Protein AF-A0A926AY54-F1 (afdb_monomer)

Mean predicted aligned error: 8.99 Å

Radius of gyration: 15.97 Å; Cα contacts (8 Å, |Δi|>4): 147; chains: 1; bounding box: 42×30×49 Å

Solvent-accessible surface area (backbone atoms only — not comparable to full-atom values): 9168 Å² total; per-residue (Å²): 132,86,84,65,75,72,62,68,61,54,50,50,51,55,50,53,50,49,47,50,59,38,43,77,72,75,43,91,74,90,51,64,89,80,72,61,55,96,88,61,60,64,68,62,56,49,50,54,50,55,76,73,40,60,47,45,78,47,69,27,29,65,79,18,64,68,82,78,52,49,75,63,52,52,49,52,52,55,47,52,55,54,56,51,65,66,78,91,87,74,94,80,74,74,66,82,58,60,50,42,69,34,43,31,35,30,59,73,39,53,78,88,42,57,52,79,88,52,68,83,47,73,63,40,66,50,49,50,83,48,86,75,54,33,61,51,35,49,49,50,48,54,45,64,52,67,52,80,75,104

pLDDT: mean 75.38, std 16.32, range [38.34, 93.5]

Foldseek 3Di:
DDPDPCFVVVLVVQVVVLCVLLVVVVDDDDDCVVQDDVPDPSLVSVLVVQLPALEDEAEQELVARDPPCPPSNVVSVVVVLVVLPDDDDDPDDPPLRNHHYEYEYDANDDPVSQDPSCPPPDYQYHNDPPPVRNVVSSVVVSCSRVPDRD

Nearest PDB structures (foldseek):
  7xoz-assembly1_B  TM=5.265E-01  e=2.085E-01  Arabidopsis thaliana
  8pqt-assembly1_B-2  TM=5.480E-01  e=5.552E-01  Chroococcidiopsis thermalis PCC 7203
  7n2w-assembly1_B  TM=4.178E-01  e=1.444E-01  Klebsiella pneumoniae subsp. pneumoniae MGH 78578

Structure (mmCIF, N/CA/C/O backbone):
data_AF-A0A926AY54-F1
#
_entry.id   AF-A0A926AY54-F1
#
loop_
_atom_site.group_PDB
_atom_site.id
_atom_site.type_symbol
_atom_site.label_atom_id
_atom_site.label_alt_id
_atom_site.label_comp_id
_atom_site.label_asym_id
_atom_site.label_entity_id
_atom_site.label_seq_id
_atom_site.pdbx_PDB_ins_code
_atom_site.Cartn_x
_atom_site.Cartn_y
_atom_site.Cartn_z
_atom_site.occupancy
_atom_site.B_iso_or_equiv
_atom_site.auth_seq_id
_atom_site.auth_comp_id
_atom_site.auth_asym_id
_atom_site.auth_atom_id
_atom_site.pdbx_PDB_model_num
ATOM 1 N N . MET A 1 1 ? 27.284 0.937 18.920 1.00 38.34 1 MET A N 1
ATOM 2 C CA . MET A 1 1 ? 25.951 0.681 19.500 1.00 38.34 1 MET A CA 1
ATOM 3 C C . MET A 1 1 ? 24.973 1.482 18.661 1.00 38.34 1 MET A C 1
ATOM 5 O O . MET A 1 1 ? 24.955 2.698 18.775 1.00 38.34 1 MET A O 1
ATOM 9 N N . PHE A 1 2 ? 24.346 0.841 17.673 1.00 40.34 2 PHE A N 1
ATOM 10 C CA . PHE A 1 2 ? 23.482 1.523 16.709 1.00 40.34 2 PHE A CA 1
ATOM 11 C C . PHE A 1 2 ? 22.157 1.849 17.390 1.00 40.34 2 PHE A C 1
ATOM 13 O O . PHE A 1 2 ? 21.285 0.992 17.490 1.00 40.34 2 PHE A O 1
ATOM 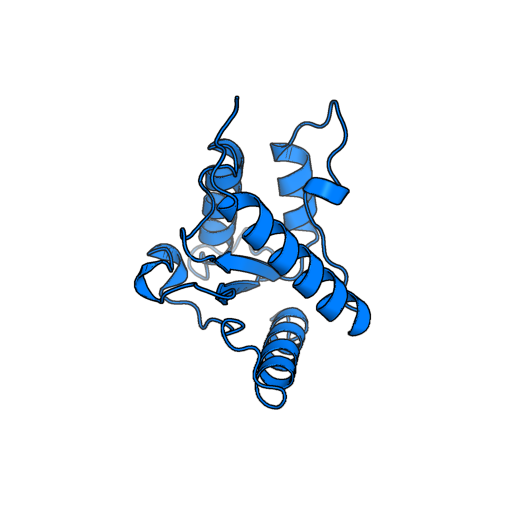20 N N . ASP A 1 3 ? 22.032 3.081 17.869 1.00 43.75 3 ASP A N 1
ATOM 21 C CA . ASP A 1 3 ? 20.755 3.666 18.263 1.00 43.75 3 ASP A CA 1
ATOM 22 C C . ASP A 1 3 ? 19.990 4.015 16.978 1.00 43.75 3 ASP A C 1
ATOM 24 O O . ASP A 1 3 ? 19.965 5.150 16.502 1.00 43.75 3 ASP A O 1
ATOM 28 N N . ARG A 1 4 ? 19.496 2.975 16.298 1.00 39.91 4 ARG A N 1
ATOM 29 C CA . ARG A 1 4 ? 18.578 3.146 15.175 1.00 39.91 4 ARG A CA 1
ATOM 30 C C . ARG A 1 4 ? 17.225 3.445 15.822 1.00 39.91 4 ARG A C 1
ATOM 32 O O . ARG A 1 4 ? 16.764 2.602 16.593 1.00 39.91 4 ARG A O 1
ATOM 39 N N . PRO A 1 5 ? 16.580 4.596 15.554 1.00 39.31 5 PRO A N 1
ATOM 40 C CA . PRO A 1 5 ? 15.247 4.838 16.087 1.00 39.31 5 PRO A CA 1
ATOM 41 C C . PRO A 1 5 ? 14.359 3.660 15.680 1.00 39.31 5 PRO A C 1
ATOM 43 O O . PRO A 1 5 ? 14.417 3.232 14.533 1.00 39.31 5 PRO A O 1
ATOM 46 N N . LEU A 1 6 ? 13.547 3.129 16.595 1.00 44.88 6 LEU A N 1
ATOM 47 C CA . LEU A 1 6 ? 12.644 1.984 16.362 1.00 44.88 6 LEU A CA 1
ATOM 48 C C . LEU A 1 6 ? 11.558 2.259 15.293 1.00 44.88 6 LEU A C 1
ATOM 50 O O . LEU A 1 6 ? 10.724 1.408 15.008 1.00 44.88 6 LEU A O 1
ATOM 54 N N . GLN A 1 7 ? 11.547 3.453 14.702 1.00 46.88 7 GLN A N 1
ATOM 55 C CA . GLN A 1 7 ? 10.510 3.949 13.798 1.00 46.88 7 GLN A CA 1
ATOM 56 C C . GLN A 1 7 ? 10.447 3.262 12.415 1.00 46.88 7 GLN A C 1
ATOM 58 O O . GLN A 1 7 ? 9.327 3.036 11.961 1.00 46.88 7 GLN A O 1
ATOM 63 N N . PRO A 1 8 ? 11.556 2.875 11.744 1.00 43.91 8 PRO A N 1
ATOM 64 C CA . PRO A 1 8 ? 11.494 2.133 10.483 1.00 43.91 8 PRO A CA 1
ATOM 65 C C . PRO A 1 8 ? 10.824 0.765 10.650 1.00 43.91 8 PRO A C 1
ATOM 67 O O . PRO A 1 8 ? 10.062 0.361 9.785 1.00 43.91 8 PRO A O 1
ATOM 70 N N . LEU A 1 9 ? 11.039 0.106 11.798 1.00 51.56 9 LEU A N 1
ATOM 71 C CA . LEU A 1 9 ? 10.484 -1.219 12.098 1.00 51.56 9 LEU A CA 1
ATOM 72 C C . LEU A 1 9 ? 8.953 -1.200 12.212 1.00 51.56 9 LEU A C 1
ATOM 74 O O . LEU A 1 9 ? 8.298 -2.170 11.855 1.00 51.56 9 LEU A O 1
ATOM 78 N N . LEU A 1 10 ? 8.367 -0.104 12.707 1.00 53.81 10 LEU A N 1
ATOM 79 C CA . LEU A 1 10 ? 6.917 -0.012 12.902 1.00 53.81 10 LEU A CA 1
ATOM 80 C C . LEU A 1 10 ? 6.158 0.174 11.578 1.00 53.81 10 LEU A C 1
ATOM 82 O O . LEU A 1 10 ? 5.035 -0.305 11.439 1.00 53.81 10 LEU A O 1
ATOM 86 N N . HIS A 1 11 ? 6.760 0.886 10.619 1.00 59.06 11 HIS A N 1
ATOM 87 C CA . HIS A 1 11 ? 6.182 1.057 9.285 1.00 59.06 11 HIS A CA 1
ATOM 88 C C . HIS A 1 11 ? 6.112 -0.281 8.556 1.00 59.06 11 HIS A C 1
ATOM 90 O O . HIS A 1 11 ? 5.079 -0.608 7.980 1.00 59.06 11 HIS A O 1
ATOM 96 N N . ASP A 1 12 ? 7.187 -1.049 8.680 1.00 70.12 12 ASP A N 1
ATOM 97 C CA . ASP A 1 1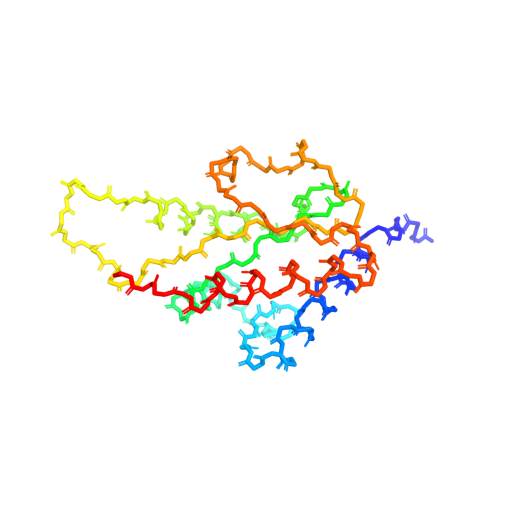2 ? 7.319 -2.388 8.137 1.00 70.12 12 ASP A CA 1
ATOM 98 C C . ASP A 1 12 ? 6.211 -3.315 8.650 1.00 70.12 12 ASP A C 1
ATOM 100 O O . ASP A 1 12 ? 5.419 -3.856 7.881 1.00 70.12 12 ASP A O 1
ATOM 104 N N . ILE A 1 13 ? 6.049 -3.381 9.977 1.00 80.38 13 ILE A N 1
ATOM 105 C CA . ILE A 1 13 ? 5.012 -4.201 10.618 1.00 80.38 13 ILE A CA 1
ATOM 106 C C . ILE A 1 13 ? 3.617 -3.835 10.096 1.00 80.38 13 ILE A C 1
ATOM 108 O O . ILE A 1 13 ? 2.850 -4.721 9.734 1.00 80.38 13 ILE A O 1
ATOM 112 N N . ALA A 1 14 ? 3.289 -2.543 10.007 1.00 84.69 14 ALA A N 1
ATOM 113 C CA . ALA A 1 14 ? 1.970 -2.105 9.551 1.00 84.69 14 ALA A CA 1
ATOM 114 C C . ALA A 1 14 ? 1.702 -2.428 8.066 1.00 84.69 14 ALA A C 1
ATOM 116 O O . ALA A 1 14 ? 0.553 -2.681 7.697 1.00 84.69 14 ALA A O 1
ATOM 117 N N . VAL A 1 15 ? 2.736 -2.417 7.214 1.00 85.81 15 VAL A N 1
ATOM 118 C CA . VAL A 1 15 ? 2.630 -2.817 5.799 1.00 85.81 15 VAL A CA 1
ATOM 119 C C . VAL A 1 15 ? 2.425 -4.327 5.684 1.00 85.81 15 VAL A C 1
ATOM 121 O O . VAL A 1 15 ? 1.535 -4.762 4.952 1.00 85.81 15 VAL A O 1
ATOM 124 N N . HIS A 1 16 ? 3.175 -5.120 6.451 1.00 87.00 16 HIS A N 1
ATOM 125 C CA . HIS A 1 16 ? 3.027 -6.578 6.498 1.00 87.00 16 HIS A CA 1
ATOM 126 C C . HIS A 1 16 ? 1.659 -7.011 7.049 1.00 87.00 16 HIS A C 1
ATOM 128 O O . HIS A 1 16 ? 1.021 -7.900 6.482 1.00 87.00 16 HIS A O 1
ATOM 134 N N . GLU A 1 17 ? 1.156 -6.344 8.093 1.00 89.12 17 GLU A N 1
ATOM 135 C CA . GLU A 1 17 ? -0.207 -6.545 8.612 1.00 89.12 17 GLU A CA 1
ATOM 136 C C . GLU A 1 17 ? -1.265 -6.221 7.554 1.00 89.12 17 GLU A C 1
ATOM 138 O O . GLU A 1 17 ? -2.188 -7.003 7.343 1.00 89.12 17 GLU A O 1
ATOM 143 N N . LEU A 1 18 ? -1.118 -5.098 6.843 1.00 89.38 18 LEU A N 1
ATOM 144 C CA . LEU A 1 18 ? -2.033 -4.735 5.763 1.00 89.38 18 LEU A CA 1
ATOM 145 C C . LEU A 1 18 ? -2.008 -5.764 4.625 1.00 89.38 18 LEU A C 1
ATOM 147 O O . LEU A 1 18 ? -3.054 -6.122 4.089 1.00 89.38 18 LEU A O 1
ATOM 151 N N . ALA A 1 19 ? -0.830 -6.252 4.245 1.00 89.62 19 ALA A N 1
AT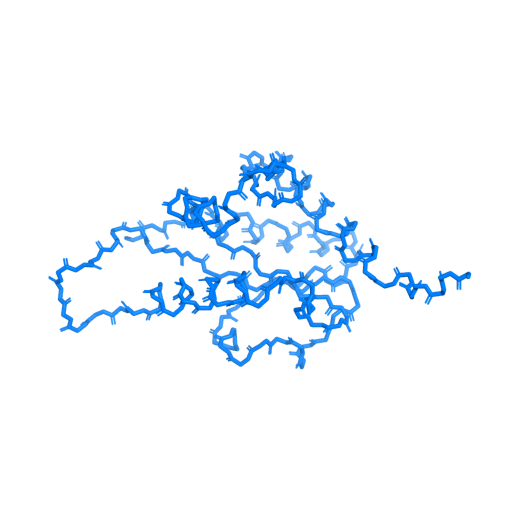OM 152 C CA . ALA A 1 19 ? -0.714 -7.272 3.214 1.00 89.62 19 ALA A CA 1
ATOM 153 C C . ALA A 1 19 ? -1.340 -8.604 3.643 1.00 89.62 19 ALA A C 1
ATOM 155 O O . ALA A 1 19 ? -1.942 -9.283 2.813 1.00 89.62 19 ALA A O 1
ATOM 156 N N . ALA A 1 20 ? -1.229 -8.983 4.919 1.00 90.50 20 ALA A N 1
ATOM 157 C CA . ALA A 1 20 ? -1.940 -10.138 5.465 1.00 90.50 20 ALA A CA 1
ATOM 158 C C . ALA A 1 20 ? -3.464 -9.929 5.419 1.00 90.50 20 ALA A C 1
ATOM 160 O O . ALA A 1 20 ? -4.170 -10.759 4.8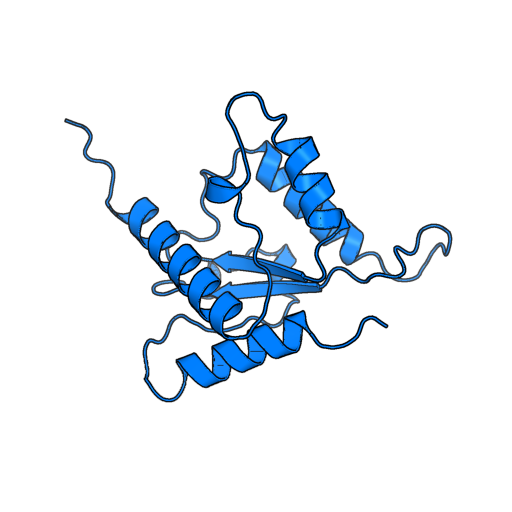50 1.00 90.50 20 ALA A O 1
ATOM 161 N N . ASP A 1 21 ? -3.945 -8.777 5.893 1.00 91.50 21 ASP A N 1
ATOM 162 C CA . ASP A 1 21 ? -5.359 -8.385 5.858 1.00 91.50 21 ASP A CA 1
ATOM 163 C C . ASP A 1 21 ? -5.937 -8.442 4.423 1.00 91.50 21 ASP A C 1
ATOM 165 O O . ASP A 1 21 ? -7.059 -8.901 4.203 1.00 91.50 21 ASP A O 1
ATOM 169 N N . LEU A 1 22 ? -5.178 -7.991 3.416 1.00 90.88 22 LEU A N 1
ATOM 170 C CA . LEU A 1 22 ? -5.583 -8.042 2.005 1.00 90.88 22 LEU A CA 1
ATOM 171 C C . LEU A 1 22 ? -5.565 -9.470 1.439 1.00 90.88 22 LEU A C 1
ATOM 173 O O . LEU A 1 22 ? -6.466 -9.832 0.677 1.00 90.88 22 LEU A O 1
ATOM 177 N N . ARG A 1 23 ? -4.586 -10.295 1.827 1.00 90.50 23 ARG A N 1
ATOM 178 C CA . ARG A 1 23 ? -4.520 -11.715 1.442 1.00 90.50 23 ARG A CA 1
ATOM 179 C C . ARG A 1 23 ? -5.692 -12.512 2.003 1.00 90.50 23 ARG A C 1
ATOM 181 O O . ARG A 1 23 ? -6.264 -13.320 1.273 1.00 90.50 23 ARG A O 1
ATOM 188 N N . ASP A 1 24 ? -6.107 -12.227 3.233 1.00 91.31 24 ASP A N 1
ATOM 189 C CA . ASP A 1 24 ? -7.295 -12.833 3.847 1.00 91.31 24 ASP A CA 1
ATOM 190 C C . ASP A 1 24 ? -8.591 -12.457 3.106 1.00 91.31 24 ASP A C 1
ATOM 192 O O . ASP A 1 24 ? -9.564 -13.213 3.109 1.00 91.31 24 ASP A O 1
ATOM 196 N N . LEU A 1 25 ? -8.594 -11.320 2.401 1.00 89.44 25 LEU A N 1
ATOM 197 C CA . LEU A 1 25 ? -9.669 -10.900 1.495 1.00 89.44 25 LEU A CA 1
ATOM 198 C C . LEU A 1 25 ? -9.526 -11.457 0.065 1.00 89.44 25 LEU A C 1
ATOM 200 O O . LEU A 1 25 ? -10.320 -11.105 -0.808 1.00 89.44 25 LEU A O 1
ATOM 204 N N . GLY A 1 26 ? -8.543 -12.326 -0.188 1.00 89.19 26 GLY A N 1
ATOM 205 C CA . GLY A 1 26 ? -8.302 -12.953 -1.490 1.00 89.19 26 GLY A CA 1
ATOM 206 C C . GLY A 1 26 ? -7.544 -12.078 -2.492 1.00 89.19 26 GLY A C 1
ATOM 207 O O . GLY A 1 26 ? -7.531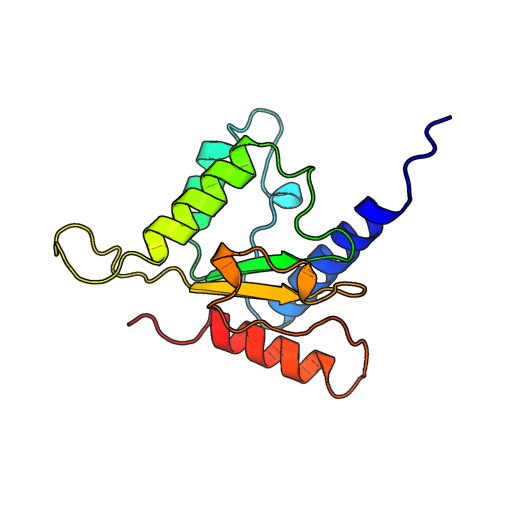 -12.393 -3.683 1.00 89.19 26 GLY A O 1
ATOM 208 N N . LEU A 1 27 ? -6.920 -10.984 -2.043 1.00 88.75 27 LEU A N 1
ATOM 209 C CA . LEU A 1 27 ? -6.119 -10.104 -2.894 1.00 88.75 27 LEU A CA 1
ATOM 210 C C . LEU A 1 27 ? -4.645 -10.507 -2.870 1.00 88.75 27 LEU A C 1
ATOM 212 O O . LEU A 1 27 ? -4.066 -10.764 -1.817 1.00 88.75 27 LEU A O 1
ATOM 216 N N . LEU A 1 28 ? -4.020 -10.519 -4.047 1.00 84.50 28 LEU A N 1
ATOM 217 C CA . LEU A 1 28 ? -2.582 -10.735 -4.176 1.00 84.50 28 LEU A CA 1
ATOM 218 C C . LEU A 1 28 ? -1.843 -9.415 -3.934 1.00 84.50 28 LEU A C 1
ATOM 220 O O . LEU A 1 28 ? -2.065 -8.437 -4.647 1.00 84.50 28 LEU A O 1
ATOM 224 N N . SER A 1 29 ? -0.951 -9.402 -2.946 1.00 84.31 29 SER A N 1
ATOM 225 C CA . SER A 1 29 ? -0.051 -8.285 -2.653 1.00 84.31 29 SER A CA 1
ATOM 226 C C . SER A 1 29 ? 1.366 -8.602 -3.125 1.00 84.31 29 SER A C 1
ATOM 228 O O . SER A 1 29 ? 1.870 -9.694 -2.870 1.00 84.31 29 SER A O 1
ATOM 230 N N . TRP A 1 30 ? 2.022 -7.639 -3.772 1.00 86.50 30 TRP A N 1
ATOM 231 C CA . TRP A 1 30 ? 3.451 -7.696 -4.074 1.00 86.50 30 TRP A CA 1
ATOM 232 C C . TRP A 1 30 ? 4.186 -6.752 -3.116 1.00 86.50 30 TRP A C 1
ATOM 234 O O . TRP A 1 30 ? 3.914 -5.552 -3.128 1.00 86.50 30 TRP A O 1
ATOM 244 N N . ILE A 1 31 ? 5.070 -7.294 -2.277 1.00 83.44 31 ILE A N 1
ATOM 245 C CA . ILE A 1 31 ? 5.932 -6.534 -1.359 1.00 83.44 31 ILE A CA 1
ATOM 246 C C . ILE A 1 31 ? 7.381 -6.794 -1.766 1.00 83.44 31 ILE A C 1
ATOM 248 O O . ILE A 1 31 ? 7.788 -7.943 -1.918 1.00 83.44 31 ILE A O 1
ATOM 252 N N . ASP A 1 32 ? 8.162 -5.739 -1.958 1.00 75.19 32 ASP A N 1
ATOM 253 C CA . ASP A 1 32 ? 9.545 -5.821 -2.433 1.00 75.19 32 ASP A CA 1
ATOM 254 C C . ASP A 1 32 ? 10.444 -6.666 -1.522 1.00 75.19 32 ASP A C 1
ATOM 256 O O . ASP A 1 32 ? 11.195 -7.502 -2.025 1.00 75.19 32 ASP A O 1
ATOM 260 N N . GLU A 1 33 ? 10.309 -6.529 -0.205 1.00 77.94 33 GLU A N 1
ATOM 261 C CA . GLU A 1 33 ? 11.045 -7.332 0.784 1.00 77.94 33 GLU A CA 1
ATOM 262 C C . GLU A 1 33 ? 10.841 -8.845 0.634 1.00 77.94 33 GLU A C 1
ATOM 264 O O . GLU A 1 33 ? 11.732 -9.627 0.961 1.00 77.94 33 GLU A O 1
ATOM 269 N N . GLU A 1 34 ? 9.678 -9.264 0.130 1.00 82.44 34 GLU A N 1
ATOM 270 C CA . GLU A 1 34 ? 9.343 -10.676 -0.072 1.00 82.44 34 GLU A CA 1
ATOM 271 C C . GLU A 1 34 ? 9.731 -11.181 -1.471 1.00 82.44 34 GLU A C 1
ATOM 273 O O . GLU A 1 34 ? 9.910 -12.383 -1.673 1.00 82.44 34 GLU A O 1
ATOM 278 N N . GLN A 1 35 ? 9.803 -10.283 -2.457 1.00 84.44 35 GLN A N 1
ATOM 279 C CA . GLN A 1 35 ? 9.807 -10.636 -3.884 1.00 84.44 35 GLN A CA 1
ATOM 280 C C . GLN A 1 35 ? 11.133 -10.342 -4.594 1.00 84.44 35 GLN A C 1
ATOM 282 O O . GLN A 1 35 ? 11.364 -10.848 -5.704 1.00 84.44 35 GLN A O 1
ATOM 287 N N . LEU A 1 36 ? 11.988 -9.517 -3.985 1.00 83.12 36 LEU A N 1
ATOM 288 C CA . LEU A 1 36 ? 13.328 -9.222 -4.475 1.00 83.12 36 LEU A CA 1
ATOM 289 C C . LEU A 1 36 ? 14.346 -10.202 -3.888 1.00 83.12 36 LEU A C 1
ATOM 291 O O . LEU A 1 36 ? 14.395 -10.437 -2.681 1.00 83.12 36 LEU A O 1
ATOM 295 N N . LEU A 1 37 ? 15.198 -10.748 -4.752 1.00 85.62 37 LEU A N 1
ATOM 296 C CA . LEU A 1 37 ? 16.282 -11.652 -4.371 1.00 85.62 37 LEU A CA 1
ATOM 297 C C . LEU A 1 37 ? 17.654 -10.980 -4.537 1.00 85.62 37 LEU A C 1
ATOM 299 O O . LEU A 1 37 ? 17.813 -10.082 -5.368 1.00 85.62 37 LEU A O 1
ATOM 303 N N . PRO A 1 38 ? 18.691 -11.418 -3.797 1.00 84.25 38 PRO A N 1
ATOM 304 C CA . PRO A 1 38 ? 20.054 -10.963 -4.046 1.00 84.25 38 PRO A CA 1
ATOM 305 C C . PRO A 1 38 ? 20.468 -11.202 -5.506 1.00 84.25 38 PRO A C 1
ATOM 307 O O . PRO A 1 38 ? 20.448 -12.334 -5.984 1.00 84.25 38 PRO A O 1
ATOM 310 N N . GLY A 1 39 ? 20.867 -10.131 -6.196 1.00 87.44 39 GLY A N 1
ATOM 311 C CA . GLY A 1 39 ? 21.219 -10.155 -7.620 1.00 87.44 39 GLY A CA 1
ATOM 312 C C . GLY A 1 39 ? 20.123 -9.637 -8.556 1.00 87.44 39 GLY A C 1
ATOM 313 O O . GLY A 1 39 ? 20.402 -9.433 -9.736 1.00 87.44 39 GLY A O 1
ATOM 314 N N . ASP A 1 40 ? 18.919 -9.368 -8.047 1.00 85.38 40 ASP A N 1
ATOM 315 C CA . ASP A 1 40 ? 17.860 -8.736 -8.830 1.00 85.38 40 ASP A CA 1
ATOM 316 C C . ASP A 1 40 ? 18.209 -7.290 -9.211 1.00 85.38 40 ASP A C 1
ATOM 318 O O . ASP A 1 40 ? 18.687 -6.493 -8.396 1.00 85.38 40 ASP A O 1
ATOM 322 N N . VAL A 1 41 ? 17.869 -6.917 -10.447 1.00 85.12 41 VAL A N 1
ATOM 323 C CA . VAL A 1 41 ? 17.812 -5.514 -10.864 1.00 85.12 41 VAL A CA 1
ATOM 324 C C . VAL A 1 41 ? 16.491 -4.933 -10.372 1.00 85.12 41 VAL A C 1
ATOM 326 O O . VAL A 1 41 ? 15.440 -5.104 -10.988 1.00 85.12 41 VAL A O 1
ATOM 329 N N . VAL A 1 42 ? 16.550 -4.252 -9.229 1.00 80.19 42 VAL A N 1
ATOM 330 C CA . VAL A 1 42 ? 15.394 -3.696 -8.509 1.00 80.19 42 VAL A CA 1
ATOM 331 C C . VAL A 1 42 ? 14.413 -2.958 -9.422 1.00 80.19 42 VAL A C 1
ATOM 333 O O . VAL A 1 42 ? 13.212 -3.220 -9.371 1.00 80.19 42 VAL A O 1
ATOM 336 N N . GLN A 1 43 ? 14.916 -2.054 -10.270 1.00 80.19 43 GLN A N 1
ATOM 337 C CA . GLN A 1 43 ? 14.074 -1.260 -11.163 1.00 80.19 43 GLN A CA 1
ATOM 338 C C . GLN A 1 43 ? 13.253 -2.147 -12.109 1.00 80.19 43 GLN A C 1
ATOM 340 O O . GLN A 1 43 ? 12.046 -1.955 -12.210 1.00 80.19 43 GLN A O 1
ATOM 345 N N . GLU A 1 44 ? 13.871 -3.145 -12.743 1.00 85.25 44 GLU A N 1
ATOM 346 C CA . GLU A 1 44 ? 13.189 -4.044 -13.683 1.00 85.25 44 GLU A CA 1
ATOM 347 C C . GLU A 1 44 ? 12.127 -4.901 -12.986 1.00 85.25 44 GLU A C 1
ATOM 349 O O . GLU A 1 44 ? 11.048 -5.140 -13.529 1.00 85.25 44 GLU A O 1
ATOM 354 N N . ARG A 1 45 ? 12.416 -5.375 -11.768 1.00 85.31 45 ARG A N 1
ATOM 355 C CA . ARG A 1 45 ? 11.464 -6.173 -10.979 1.00 85.31 45 ARG A CA 1
ATOM 356 C C . ARG A 1 45 ? 10.252 -5.340 -10.580 1.00 85.31 45 ARG A C 1
ATOM 358 O O . ARG A 1 45 ? 9.128 -5.828 -10.678 1.00 85.31 45 ARG A O 1
ATOM 365 N N . LEU A 1 46 ? 10.484 -4.091 -10.184 1.00 81.00 46 LEU A N 1
ATOM 366 C CA . LEU A 1 46 ? 9.423 -3.163 -9.821 1.00 81.00 46 LEU A CA 1
ATOM 367 C C . LEU A 1 46 ? 8.577 -2.757 -11.033 1.00 81.00 46 LEU A C 1
ATOM 369 O O . LEU A 1 46 ? 7.354 -2.774 -10.942 1.00 81.00 46 LEU A O 1
ATOM 373 N N . GLU A 1 47 ? 9.208 -2.439 -12.167 1.00 82.44 47 GLU A N 1
ATOM 374 C CA . GLU A 1 47 ? 8.513 -2.147 -13.427 1.00 82.44 47 GLU A CA 1
ATOM 375 C C . GLU A 1 47 ? 7.595 -3.314 -13.814 1.00 82.44 47 GLU A C 1
ATOM 377 O O . GLU A 1 47 ? 6.396 -3.113 -13.999 1.00 82.44 47 GLU A O 1
ATOM 382 N N . ARG A 1 48 ? 8.105 -4.554 -13.791 1.00 84.94 48 ARG A N 1
ATOM 383 C CA . ARG A 1 48 ? 7.284 -5.749 -14.054 1.00 84.94 48 ARG A CA 1
ATOM 384 C C . ARG A 1 48 ? 6.156 -5.933 -13.045 1.00 84.94 48 ARG A C 1
ATOM 386 O O . ARG A 1 48 ? 5.059 -6.323 -13.436 1.00 84.94 48 ARG A O 1
ATOM 393 N N . ALA A 1 49 ? 6.401 -5.699 -11.757 1.00 84.94 49 ALA A N 1
ATOM 394 C CA . ALA A 1 49 ? 5.358 -5.808 -10.741 1.00 84.94 49 ALA A CA 1
ATOM 395 C C . ALA A 1 49 ? 4.228 -4.804 -11.009 1.00 84.94 49 ALA A C 1
ATOM 397 O O . ALA A 1 49 ? 3.056 -5.178 -10.989 1.00 84.94 49 ALA A O 1
ATOM 398 N N . ILE A 1 50 ? 4.581 -3.560 -11.339 1.00 80.69 50 ILE A N 1
ATOM 399 C CA . ILE A 1 50 ? 3.628 -2.491 -11.649 1.00 80.69 50 ILE A CA 1
ATOM 400 C C . ILE A 1 50 ? 2.857 -2.783 -12.943 1.00 80.69 50 ILE A C 1
ATOM 402 O O . ILE A 1 50 ? 1.640 -2.617 -12.963 1.00 80.69 50 ILE A O 1
ATOM 406 N N . GLU A 1 51 ? 3.514 -3.293 -13.990 1.00 80.94 51 GLU A N 1
ATOM 407 C CA . GLU A 1 51 ? 2.864 -3.691 -15.252 1.00 80.94 51 GLU A CA 1
ATOM 408 C C . GLU A 1 51 ? 1.742 -4.722 -15.054 1.00 80.94 51 GLU A C 1
ATOM 410 O O . GLU A 1 51 ? 0.757 -4.729 -15.801 1.00 80.94 51 GLU A O 1
ATOM 415 N N . HIS A 1 52 ? 1.883 -5.600 -14.059 1.00 82.62 52 HIS A N 1
ATOM 416 C CA . HIS A 1 52 ? 0.913 -6.652 -13.745 1.00 82.62 52 HIS A CA 1
ATOM 417 C C . HIS A 1 52 ? -0.040 -6.274 -12.603 1.00 82.62 52 HIS A C 1
ATOM 419 O O . HIS A 1 52 ? -1.027 -6.980 -12.375 1.00 82.62 52 HIS A O 1
ATOM 425 N N . ALA A 1 53 ? 0.220 -5.171 -11.899 1.00 83.19 53 ALA A N 1
ATOM 426 C CA . ALA A 1 53 ? -0.604 -4.709 -10.796 1.00 83.19 53 ALA A CA 1
ATOM 427 C C . ALA A 1 53 ? -1.903 -4.060 -11.300 1.00 83.19 53 ALA A C 1
ATOM 429 O O . ALA A 1 53 ? -1.919 -3.298 -12.263 1.00 83.19 53 ALA A O 1
ATOM 430 N N . GLY A 1 54 ? -3.015 -4.340 -10.614 1.00 80.25 54 GLY A N 1
ATOM 431 C CA . GLY A 1 54 ? -4.281 -3.630 -10.841 1.00 80.25 54 GLY A CA 1
ATOM 432 C C . GLY A 1 54 ? -4.365 -2.294 -10.099 1.00 80.25 54 GLY A C 1
ATOM 433 O O . GLY A 1 54 ? -5.101 -1.399 -10.506 1.00 80.25 54 GLY A O 1
ATOM 434 N N . ALA A 1 55 ? -3.610 -2.157 -9.011 1.00 86.19 55 ALA A N 1
ATOM 435 C CA . ALA A 1 55 ? -3.565 -0.960 -8.189 1.00 86.19 55 ALA A CA 1
ATOM 436 C C . ALA A 1 55 ? -2.237 -0.883 -7.427 1.00 86.19 55 ALA A C 1
ATOM 438 O O . ALA A 1 55 ? -1.604 -1.906 -7.162 1.00 86.19 55 ALA A O 1
ATOM 439 N N . ILE A 1 56 ? -1.857 0.329 -7.027 1.00 86.81 56 ILE A N 1
ATOM 440 C CA . ILE A 1 56 ? -0.738 0.598 -6.123 1.00 86.81 56 ILE A CA 1
ATOM 441 C C . ILE A 1 56 ? -1.286 1.238 -4.852 1.00 86.81 56 ILE A C 1
ATOM 443 O O . ILE A 1 56 ? -1.824 2.345 -4.890 1.00 86.81 56 ILE A O 1
ATOM 447 N N . ALA A 1 57 ? -1.098 0.568 -3.716 1.00 89.25 57 ALA A N 1
ATOM 448 C CA . ALA A 1 57 ? -1.313 1.161 -2.404 1.00 89.25 57 ALA A CA 1
ATOM 449 C C . ALA A 1 57 ? -0.045 1.908 -1.965 1.00 89.25 57 ALA A C 1
ATOM 451 O O . ALA A 1 57 ? 0.996 1.296 -1.733 1.00 89.25 57 ALA A O 1
ATOM 452 N N . VAL A 1 58 ? -0.119 3.233 -1.843 1.00 87.56 58 VAL A N 1
ATOM 453 C CA . VAL A 1 58 ? 0.999 4.051 -1.357 1.00 87.56 58 VAL A CA 1
ATOM 454 C C . VAL A 1 58 ? 0.853 4.249 0.146 1.00 87.56 58 VAL A C 1
ATOM 456 O O . VAL A 1 58 ? 0.087 5.099 0.602 1.00 87.56 58 VAL A O 1
ATOM 459 N N . CYS A 1 59 ? 1.591 3.450 0.913 1.00 88.31 59 CYS A N 1
ATOM 460 C CA . CYS A 1 59 ? 1.567 3.473 2.370 1.00 88.31 59 CYS A CA 1
ATOM 461 C C . CYS A 1 59 ? 2.334 4.679 2.931 1.00 88.31 59 CYS A C 1
ATOM 463 O O . CYS A 1 59 ? 3.517 4.870 2.657 1.00 88.31 59 CYS A O 1
ATOM 465 N N . ILE A 1 60 ? 1.662 5.490 3.744 1.00 87.94 60 ILE A N 1
ATOM 466 C CA . ILE A 1 60 ? 2.195 6.729 4.316 1.00 87.94 60 ILE A CA 1
ATOM 467 C C . ILE A 1 60 ? 2.202 6.570 5.833 1.00 87.94 60 ILE A C 1
ATOM 469 O O . ILE A 1 60 ? 1.145 6.432 6.448 1.00 87.94 60 ILE A O 1
ATOM 473 N N . GLY A 1 61 ? 3.396 6.568 6.425 1.00 87.56 61 GLY A N 1
ATOM 474 C CA . GLY A 1 61 ? 3.599 6.439 7.868 1.00 87.56 61 GLY A CA 1
ATOM 475 C C . GLY A 1 61 ? 3.826 7.781 8.580 1.00 87.56 61 GLY A C 1
ATOM 476 O O . GLY A 1 61 ? 3.807 8.832 7.939 1.00 87.56 61 GLY A O 1
ATOM 477 N N . PRO A 1 62 ? 4.131 7.764 9.893 1.00 85.75 62 PRO A N 1
ATOM 478 C CA . PRO A 1 62 ? 4.408 8.953 10.714 1.00 85.75 62 PRO A CA 1
ATOM 479 C C . PRO A 1 62 ? 5.661 9.736 10.302 1.00 85.75 62 PRO A C 1
ATOM 481 O O . PRO A 1 62 ? 5.917 10.803 10.856 1.00 85.75 62 PRO A O 1
ATOM 484 N N . SER A 1 63 ? 6.447 9.244 9.346 1.00 82.19 63 SER A N 1
ATOM 485 C CA . SER A 1 63 ? 7.570 9.967 8.735 1.00 82.19 63 SER A CA 1
ATOM 486 C C . SER A 1 63 ? 7.294 10.359 7.276 1.00 82.19 63 SER A C 1
ATOM 488 O O . SER A 1 63 ? 8.186 10.867 6.603 1.00 82.19 63 SER A O 1
ATOM 490 N N . GLY A 1 64 ? 6.066 10.153 6.788 1.00 81.25 64 GLY A N 1
ATOM 491 C CA . GLY A 1 64 ? 5.704 10.261 5.376 1.00 81.25 64 GLY A CA 1
ATOM 492 C C . GLY A 1 64 ? 6.113 9.035 4.569 1.00 81.25 64 GLY A C 1
ATOM 493 O O . GLY A 1 64 ? 6.066 7.915 5.079 1.00 81.25 64 GLY A O 1
ATOM 494 N N . LEU A 1 65 ? 6.478 9.248 3.304 1.00 72.62 65 LEU A N 1
ATOM 495 C CA . LEU A 1 65 ? 7.113 8.207 2.496 1.00 72.62 65 LEU A CA 1
ATOM 496 C C . LEU A 1 65 ? 8.499 7.914 3.074 1.00 72.62 65 LEU A C 1
ATOM 498 O O . LEU A 1 65 ? 9.263 8.844 3.347 1.00 72.62 65 LEU A O 1
ATOM 502 N N . SER A 1 66 ? 8.816 6.637 3.289 1.00 60.12 66 SER A N 1
ATOM 503 C CA . SER A 1 66 ? 10.096 6.250 3.872 1.00 60.12 66 SER A CA 1
ATOM 504 C C . SER A 1 66 ? 11.250 6.713 2.959 1.00 60.12 66 SER A C 1
ATOM 506 O O . SER A 1 66 ? 11.263 6.402 1.770 1.00 60.12 66 SER A O 1
ATOM 508 N N . PRO A 1 67 ? 12.267 7.432 3.475 1.00 45.62 67 PRO A N 1
ATOM 509 C CA . PRO A 1 67 ? 13.432 7.835 2.677 1.00 45.62 67 PRO A CA 1
ATOM 510 C C . PRO A 1 67 ? 14.259 6.649 2.144 1.00 45.62 67 PRO A C 1
ATOM 512 O O . PRO A 1 67 ? 15.137 6.842 1.308 1.00 45.62 67 PRO A O 1
ATOM 515 N N . GLY A 1 68 ? 14.013 5.446 2.680 1.00 48.25 68 GLY A N 1
ATOM 516 C CA . GLY A 1 68 ? 14.729 4.202 2.395 1.00 48.25 68 GLY A CA 1
ATOM 517 C C . GLY A 1 68 ? 14.284 3.474 1.129 1.00 48.25 68 GLY A C 1
ATOM 518 O O . GLY A 1 68 ? 15.010 2.592 0.682 1.00 48.25 68 GLY A O 1
ATOM 519 N N . ALA A 1 69 ? 13.169 3.868 0.503 1.00 52.22 69 ALA A N 1
ATOM 520 C CA . ALA A 1 69 ? 12.955 3.560 -0.904 1.00 52.22 69 ALA A CA 1
ATOM 521 C C . ALA A 1 69 ? 14.072 4.279 -1.670 1.00 52.22 69 ALA A C 1
ATOM 523 O O . ALA A 1 69 ? 14.026 5.506 -1.821 1.00 52.22 69 ALA A O 1
ATOM 524 N N . THR A 1 70 ? 15.118 3.540 -2.066 1.00 52.69 70 THR A N 1
ATOM 525 C CA . THR A 1 70 ? 16.281 4.054 -2.806 1.00 52.69 70 THR A CA 1
ATOM 526 C C . THR A 1 70 ? 15.792 5.068 -3.835 1.00 52.69 70 THR A C 1
ATOM 528 O O . THR A 1 70 ? 14.737 4.873 -4.431 1.00 52.69 70 THR A O 1
ATOM 531 N N . LEU A 1 71 ? 16.510 6.171 -4.046 1.00 53.88 71 LEU A N 1
ATOM 532 C CA . LEU A 1 71 ? 16.116 7.252 -4.967 1.00 53.88 71 LEU A CA 1
ATOM 533 C C . LEU A 1 71 ? 15.580 6.744 -6.331 1.00 53.88 71 LEU A C 1
ATOM 535 O O . LEU A 1 71 ? 14.761 7.398 -6.972 1.00 53.88 71 LEU A O 1
ATOM 539 N N . GLU A 1 72 ? 16.032 5.565 -6.756 1.00 57.03 72 GLU A N 1
ATOM 540 C CA . GLU A 1 72 ? 15.529 4.780 -7.886 1.00 57.03 72 GLU A CA 1
ATOM 541 C C . GLU A 1 72 ? 14.068 4.320 -7.736 1.00 57.03 72 GLU A C 1
ATOM 543 O O . GLU A 1 72 ? 13.268 4.660 -8.601 1.00 57.03 72 GLU A O 1
ATOM 548 N N . PHE A 1 73 ? 13.669 3.679 -6.630 1.00 63.56 73 PHE A N 1
ATOM 549 C CA . PHE A 1 73 ? 12.269 3.339 -6.329 1.00 63.56 73 PHE A CA 1
ATOM 550 C C . PHE A 1 73 ? 11.366 4.569 -6.409 1.00 63.56 73 PHE A C 1
ATOM 552 O O . PHE A 1 73 ? 10.353 4.552 -7.104 1.00 63.56 73 PHE A O 1
ATOM 559 N N . HIS A 1 74 ? 11.750 5.671 -5.757 1.00 62.31 74 HIS A N 1
ATOM 560 C CA . HIS A 1 74 ? 10.971 6.912 -5.791 1.00 62.31 74 HIS A CA 1
ATOM 561 C C . HIS A 1 74 ? 10.802 7.460 -7.212 1.00 62.31 74 HIS A C 1
ATOM 563 O O . HIS A 1 74 ? 9.728 7.960 -7.551 1.00 62.31 74 HIS A O 1
ATOM 569 N N . ARG A 1 75 ? 11.840 7.371 -8.053 1.00 64.31 75 ARG A N 1
ATOM 570 C CA . ARG A 1 75 ? 11.759 7.794 -9.457 1.00 64.31 75 ARG A CA 1
ATOM 571 C C . ARG A 1 75 ? 10.843 6.890 -10.269 1.00 64.31 75 ARG A C 1
ATOM 573 O O . ARG A 1 75 ? 10.024 7.425 -11.013 1.00 64.31 75 ARG A O 1
ATOM 580 N N . THR A 1 76 ? 10.943 5.576 -10.093 1.00 65.81 76 THR A N 1
ATOM 581 C CA . THR A 1 76 ? 10.110 4.587 -10.785 1.00 65.81 76 THR A CA 1
ATOM 582 C C . THR A 1 76 ? 8.645 4.731 -10.381 1.00 65.81 76 THR A C 1
ATOM 584 O O . THR A 1 76 ? 7.806 4.969 -11.246 1.00 65.81 76 THR A O 1
ATOM 587 N N . TYR A 1 77 ? 8.330 4.744 -9.082 1.00 69.94 77 TYR A N 1
ATOM 588 C CA . TYR A 1 77 ? 6.968 4.981 -8.592 1.00 69.94 77 TYR A CA 1
ATOM 589 C C . TYR A 1 77 ? 6.409 6.322 -9.070 1.00 69.94 77 TYR A C 1
ATOM 591 O O . TYR A 1 77 ? 5.319 6.372 -9.630 1.00 69.94 77 TYR A O 1
ATOM 599 N N . ALA A 1 78 ? 7.153 7.421 -8.905 1.00 66.62 78 ALA A N 1
ATOM 600 C CA . ALA A 1 78 ? 6.669 8.735 -9.325 1.00 66.62 78 ALA A CA 1
ATOM 601 C C . ALA A 1 78 ? 6.490 8.832 -10.848 1.00 66.62 78 ALA A C 1
ATOM 603 O O . ALA A 1 78 ? 5.644 9.590 -11.317 1.00 66.62 78 ALA A O 1
ATOM 604 N N . ARG A 1 79 ? 7.297 8.108 -11.633 1.00 70.94 79 ARG A N 1
ATOM 605 C CA . ARG A 1 79 ? 7.122 7.992 -13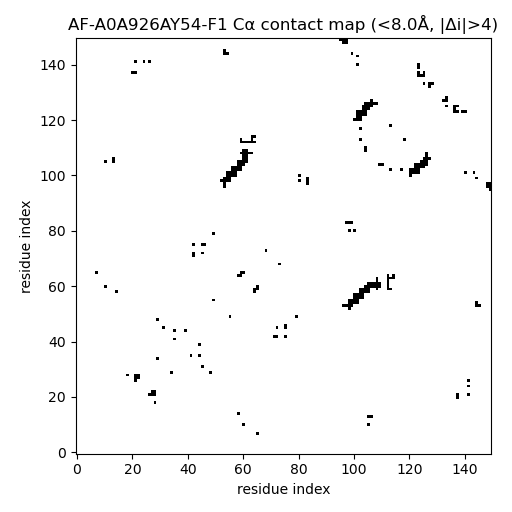.082 1.00 70.94 79 ARG A CA 1
ATOM 606 C C . ARG A 1 79 ? 5.820 7.262 -13.401 1.00 70.94 79 ARG A C 1
ATOM 608 O O . ARG A 1 79 ? 4.995 7.861 -14.077 1.00 70.94 79 ARG A O 1
ATOM 615 N N . PHE A 1 80 ? 5.606 6.067 -12.855 1.00 70.31 80 PHE A N 1
ATOM 616 C CA . PHE A 1 80 ? 4.394 5.288 -13.116 1.00 70.31 80 PHE A CA 1
ATOM 617 C C . PHE A 1 80 ? 3.121 5.992 -12.667 1.00 70.31 80 PHE A C 1
ATOM 619 O O . PHE A 1 80 ? 2.153 5.999 -13.410 1.00 70.31 80 PHE A O 1
ATOM 626 N N . ILE A 1 81 ? 3.135 6.645 -11.503 1.00 69.06 81 ILE A N 1
ATOM 627 C CA . ILE A 1 81 ? 1.981 7.409 -11.009 1.00 69.06 81 ILE A CA 1
ATOM 628 C C . ILE A 1 81 ? 1.666 8.582 -11.951 1.00 69.06 81 ILE A C 1
ATOM 630 O O . ILE A 1 81 ? 0.514 8.818 -12.296 1.00 69.06 81 ILE A O 1
ATOM 634 N N . ARG A 1 82 ? 2.689 9.292 -12.445 1.00 67.06 82 ARG A N 1
ATOM 635 C CA . ARG A 1 82 ? 2.488 10.355 -13.445 1.00 67.06 82 ARG A CA 1
ATOM 636 C C . ARG A 1 82 ? 2.037 9.820 -14.798 1.00 67.06 82 ARG A C 1
ATOM 638 O O . ARG A 1 82 ? 1.324 10.522 -15.498 1.00 67.06 82 ARG A O 1
ATOM 645 N N . GLU A 1 83 ? 2.506 8.645 -15.201 1.00 65.56 83 GLU A N 1
ATOM 646 C CA . GLU A 1 83 ? 2.110 8.000 -16.455 1.00 65.56 83 GLU A CA 1
ATOM 647 C C . GLU A 1 83 ? 0.679 7.454 -16.369 1.00 65.56 83 GLU A C 1
ATOM 649 O O . GLU A 1 83 ? -0.060 7.596 -17.334 1.00 65.56 83 GLU A O 1
ATOM 654 N N . SER A 1 84 ? 0.247 6.944 -15.209 1.00 61.28 84 SER A N 1
ATOM 655 C CA . SER A 1 84 ? -1.134 6.504 -14.971 1.00 61.28 84 SER A CA 1
ATOM 656 C C . SER A 1 84 ? -2.139 7.653 -14.866 1.00 61.28 84 SER A C 1
ATOM 658 O O . SER A 1 84 ? -3.324 7.433 -15.053 1.00 61.28 84 SER A O 1
ATOM 660 N N . GLU A 1 85 ? -1.682 8.867 -14.542 1.00 61.22 85 GLU A N 1
ATOM 661 C CA . GLU A 1 85 ? -2.508 10.086 -14.495 1.00 61.22 85 GLU A CA 1
ATOM 662 C C . GLU A 1 85 ? -2.627 10.799 -15.858 1.00 61.22 85 GLU A C 1
ATOM 664 O O . GLU A 1 85 ? -3.367 11.780 -15.976 1.00 61.22 85 GLU A O 1
ATOM 669 N N . ARG A 1 86 ? -1.874 10.372 -16.883 1.00 55.09 86 ARG A N 1
ATOM 670 C CA . ARG A 1 86 ? -1.948 10.952 -18.232 1.00 55.09 86 ARG A CA 1
ATOM 671 C C . ARG A 1 86 ? -3.109 10.332 -19.009 1.00 55.09 86 ARG A C 1
ATOM 673 O O . ARG A 1 86 ? -2.894 9.459 -19.841 1.00 55.09 86 ARG A O 1
ATOM 680 N N . ASP A 1 87 ? -4.308 10.845 -18.774 1.00 48.19 87 ASP A N 1
ATOM 681 C CA . ASP A 1 87 ? -5.479 10.596 -19.617 1.00 48.19 87 ASP A CA 1
ATOM 682 C C . ASP A 1 87 ? -5.646 11.705 -20.695 1.00 48.19 87 ASP A C 1
ATOM 684 O O . ASP A 1 87 ? -5.527 12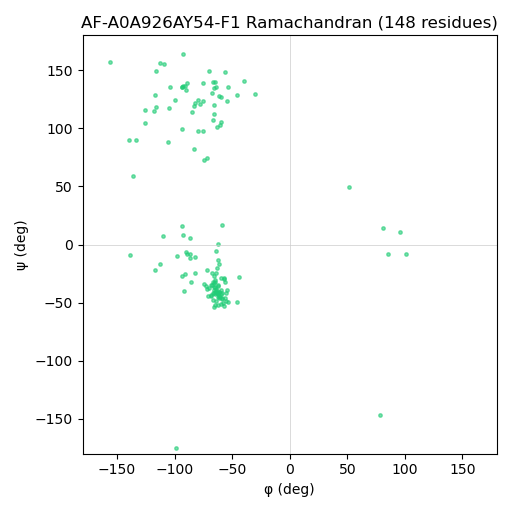.898 -20.408 1.00 48.19 87 ASP A O 1
ATOM 688 N N . ASP A 1 88 ? -5.937 11.273 -21.934 1.00 47.16 88 ASP A N 1
ATOM 689 C CA . ASP A 1 88 ? -6.875 11.891 -22.905 1.00 47.16 88 ASP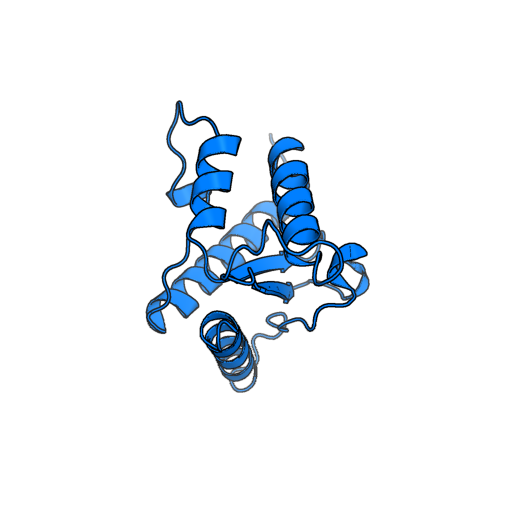 A CA 1
ATOM 690 C C . ASP A 1 88 ? -6.477 12.878 -24.038 1.00 47.16 88 ASP A C 1
ATOM 692 O O . ASP A 1 88 ? -7.398 13.360 -24.691 1.00 47.16 88 ASP A O 1
ATOM 696 N N . ASP A 1 89 ? -5.210 13.135 -24.409 1.00 46.50 89 ASP A N 1
ATOM 697 C CA . ASP A 1 89 ? -4.942 14.094 -25.530 1.00 46.50 89 ASP A CA 1
ATOM 698 C C . ASP A 1 89 ? -4.251 13.528 -26.792 1.00 46.50 89 ASP A C 1
ATOM 700 O O . ASP A 1 89 ? -4.398 14.080 -27.880 1.00 46.50 89 ASP A O 1
ATOM 704 N N . PHE A 1 90 ? -3.537 12.399 -26.713 1.00 46.75 90 PHE A N 1
ATOM 705 C CA . PHE A 1 90 ? -2.912 11.756 -27.884 1.00 46.75 90 PHE A CA 1
ATOM 706 C C . PHE A 1 90 ? -3.075 10.233 -27.793 1.00 46.75 90 PHE A C 1
ATOM 708 O O . PHE A 1 90 ? -2.275 9.527 -27.179 1.00 46.75 90 PHE A O 1
ATOM 715 N N . GLY A 1 91 ? -4.177 9.739 -28.356 1.00 45.00 91 GLY A N 1
ATOM 716 C CA . GLY A 1 91 ? -4.628 8.352 -28.255 1.00 45.00 91 GLY A CA 1
ATOM 717 C C . GLY A 1 91 ? -3.803 7.339 -29.046 1.00 45.00 91 GLY A C 1
ATOM 718 O O . GLY A 1 91 ? -4.289 6.833 -30.049 1.00 45.00 91 GLY A O 1
ATOM 719 N N . ASP A 1 92 ? -2.604 6.997 -28.574 1.00 45.69 92 ASP A N 1
ATOM 720 C CA . ASP A 1 92 ? -1.848 5.869 -29.153 1.00 45.69 92 ASP A CA 1
ATOM 721 C C . ASP A 1 92 ? -1.140 4.970 -28.121 1.00 45.69 92 ASP A C 1
ATOM 723 O O . ASP A 1 92 ? -0.680 3.882 -28.446 1.00 45.69 92 ASP A O 1
ATOM 727 N N . PHE A 1 93 ? -1.103 5.360 -26.841 1.00 42.00 93 PHE A N 1
ATOM 728 C CA . PHE A 1 93 ? -0.597 4.494 -25.770 1.00 42.00 93 PHE A CA 1
ATOM 729 C C . PHE A 1 93 ? -1.510 4.550 -24.545 1.00 42.00 93 PHE A C 1
ATOM 731 O O . PHE A 1 93 ? -1.106 4.911 -23.442 1.00 42.00 93 PHE A O 1
ATOM 738 N N . ARG A 1 94 ? -2.782 4.189 -24.743 1.00 44.88 94 ARG A N 1
ATOM 739 C CA . ARG A 1 94 ? -3.567 3.689 -23.617 1.00 44.88 94 ARG A CA 1
ATOM 740 C C . ARG A 1 94 ? -2.931 2.366 -23.211 1.00 44.88 94 ARG A C 1
ATOM 742 O O . ARG A 1 94 ? -3.018 1.376 -23.934 1.00 44.88 94 ARG A O 1
ATOM 749 N N . SER A 1 95 ? -2.333 2.322 -22.029 1.00 43.91 95 SER A N 1
ATOM 750 C CA . SER A 1 95 ? -2.506 1.119 -21.232 1.00 43.91 95 SER A CA 1
ATOM 751 C C . SER A 1 95 ? -4.016 1.020 -21.028 1.00 43.91 95 SER A C 1
ATOM 753 O O . SER A 1 95 ? -4.558 1.787 -20.242 1.00 43.91 95 SER A O 1
ATOM 755 N N . ASP A 1 96 ? -4.711 0.110 -21.708 1.00 47.00 96 ASP A N 1
ATOM 756 C CA . ASP A 1 96 ? -6.131 -0.245 -21.464 1.00 47.00 96 ASP A CA 1
ATOM 757 C C . ASP A 1 96 ? -6.383 -0.757 -20.017 1.00 47.00 96 ASP A C 1
ATOM 759 O O . ASP A 1 96 ? -7.355 -1.436 -19.706 1.00 47.00 96 ASP A O 1
ATOM 763 N N . ARG A 1 97 ? -5.448 -0.496 -19.099 1.00 54.81 97 ARG A N 1
ATOM 764 C CA . ARG A 1 97 ? -5.451 -0.849 -17.691 1.00 54.81 97 ARG A CA 1
ATOM 765 C C . ARG A 1 97 ? -5.045 0.402 -16.919 1.00 54.81 97 ARG A C 1
ATOM 767 O O . ARG A 1 97 ? -3.859 0.639 -16.704 1.00 54.81 97 ARG A O 1
ATOM 774 N N . GLY A 1 98 ? -6.025 1.217 -16.531 1.00 64.31 98 GLY A N 1
ATOM 775 C CA . GLY A 1 98 ? -5.805 2.356 -15.640 1.00 64.31 98 GLY A CA 1
ATOM 776 C C . GLY A 1 98 ? -5.249 1.873 -14.300 1.00 64.31 98 GLY A C 1
ATOM 777 O O . GLY A 1 98 ? -5.977 1.307 -13.484 1.00 64.31 98 GLY A O 1
ATOM 778 N N . LEU A 1 99 ? -3.944 2.047 -14.086 1.00 77.38 99 LEU A N 1
ATOM 779 C CA . LEU A 1 99 ? -3.274 1.698 -12.838 1.00 77.38 99 LEU A CA 1
ATOM 780 C C . LEU A 1 99 ? -3.790 2.618 -11.727 1.00 77.38 99 LEU A C 1
ATOM 782 O O . LEU A 1 99 ? -3.463 3.803 -11.685 1.00 77.38 99 LEU A O 1
ATOM 786 N N . ARG A 1 100 ? -4.609 2.085 -10.817 1.00 82.38 100 ARG A N 1
ATOM 787 C CA . ARG A 1 100 ? -5.199 2.898 -9.749 1.00 82.38 100 ARG A CA 1
ATOM 788 C C . ARG A 1 100 ? -4.196 3.131 -8.623 1.00 82.38 100 ARG A C 1
ATOM 790 O O . ARG A 1 100 ? -3.714 2.185 -8.010 1.00 82.38 100 ARG A O 1
ATOM 797 N N . VAL A 1 101 ? -3.944 4.391 -8.289 1.00 85.19 101 VAL A N 1
ATOM 798 C CA . VAL A 1 101 ? -3.060 4.779 -7.182 1.00 85.19 101 VAL A CA 1
ATOM 799 C C . VAL A 1 101 ? -3.905 5.133 -5.958 1.00 85.19 101 VAL A C 1
ATOM 801 O O . VAL A 1 101 ? -4.796 5.977 -6.033 1.00 85.19 101 VAL A O 1
ATOM 804 N N . ILE A 1 102 ? -3.649 4.475 -4.827 1.00 89.38 102 ILE A N 1
ATOM 805 C CA . ILE A 1 102 ? -4.452 4.586 -3.604 1.00 89.38 102 ILE A CA 1
ATOM 806 C C . ILE A 1 102 ? -3.532 4.969 -2.441 1.00 89.38 102 ILE A C 1
ATOM 808 O O . ILE A 1 102 ? -2.794 4.121 -1.939 1.00 89.38 102 ILE A O 1
ATOM 812 N N . PRO A 1 103 ? -3.542 6.225 -1.972 1.00 91.12 103 PRO A N 1
ATOM 813 C CA . PRO A 1 103 ? -2.843 6.590 -0.751 1.00 91.12 103 PRO A CA 1
ATOM 814 C C . PRO A 1 103 ? -3.479 5.894 0.461 1.00 91.12 103 PRO A C 1
ATOM 816 O O . PRO A 1 103 ? -4.701 5.898 0.624 1.00 91.12 103 PRO A O 1
ATOM 819 N N . VAL A 1 104 ? -2.650 5.332 1.337 1.00 92.38 104 VAL A N 1
ATOM 820 C CA . VAL A 1 104 ? -3.079 4.645 2.561 1.00 92.38 104 VAL A CA 1
ATOM 821 C C . VAL A 1 104 ? -2.361 5.268 3.750 1.00 92.38 104 VAL A C 1
ATOM 823 O O . VAL A 1 104 ? -1.137 5.198 3.854 1.00 92.38 104 VAL A O 1
ATOM 826 N N . LEU A 1 105 ? -3.112 5.890 4.657 1.00 91.94 105 LEU A N 1
ATOM 827 C CA . LEU A 1 105 ? -2.554 6.440 5.891 1.00 91.94 105 LEU A CA 1
ATOM 828 C C . LEU A 1 105 ? -2.435 5.334 6.943 1.00 91.94 105 LEU A C 1
ATOM 830 O O . LEU A 1 105 ? -3.443 4.759 7.350 1.00 91.94 105 LEU A O 1
ATOM 834 N N . LEU A 1 106 ? -1.216 5.066 7.404 1.00 91.19 106 LEU A N 1
ATOM 835 C CA . LEU A 1 106 ? -0.912 4.067 8.431 1.00 91.19 106 LEU A CA 1
ATOM 836 C C . LEU A 1 106 ? -0.890 4.680 9.843 1.00 91.19 106 LEU A C 1
ATOM 838 O O . LEU A 1 106 ? -0.786 5.902 9.972 1.00 91.19 106 LEU A O 1
ATOM 842 N N . PRO A 1 107 ? -0.958 3.870 10.919 1.00 89.62 107 PRO A N 1
ATOM 843 C CA . PRO A 1 107 ? -0.907 4.362 12.296 1.00 89.62 107 PRO A CA 1
ATOM 844 C C . PRO A 1 107 ? 0.206 5.390 12.542 1.00 89.62 107 PRO A C 1
ATOM 846 O O . PRO A 1 107 ? 1.366 5.183 12.195 1.00 89.62 107 PRO A O 1
ATOM 849 N N . GLY A 1 108 ? -0.168 6.526 13.136 1.00 87.31 108 GLY A N 1
ATOM 850 C CA . GLY A 1 108 ? 0.736 7.648 13.404 1.00 87.31 108 GLY A CA 1
ATOM 851 C C . GLY A 1 108 ? 0.915 8.643 12.250 1.00 87.31 108 GLY A C 1
ATOM 852 O O . GLY A 1 108 ? 1.503 9.699 12.471 1.00 87.31 108 GLY A O 1
ATOM 853 N N . ALA A 1 109 ? 0.397 8.365 11.050 1.00 89.94 109 ALA A N 1
ATOM 854 C CA . ALA A 1 109 ? 0.483 9.300 9.933 1.00 89.94 109 ALA A CA 1
ATOM 855 C C . ALA A 1 109 ? -0.405 10.546 10.111 1.00 89.94 109 ALA A C 1
ATOM 857 O O . ALA A 1 109 ? -1.505 10.515 10.671 1.00 89.94 109 ALA A O 1
ATOM 858 N N . GLU A 1 110 ? 0.039 11.658 9.543 1.00 89.19 110 GLU A N 1
ATOM 859 C CA . GLU A 1 110 ? -0.696 12.913 9.453 1.00 89.19 110 GLU A CA 1
ATOM 860 C C . GLU A 1 110 ? -0.977 13.271 7.991 1.00 89.19 110 GLU A C 1
ATOM 862 O O . GLU A 1 110 ? -0.168 13.020 7.103 1.00 89.19 110 GLU A O 1
ATOM 867 N N . GLN A 1 111 ? -2.089 13.959 7.722 1.00 85.81 111 GLN A N 1
ATOM 868 C CA . GLN A 1 111 ? -2.463 14.340 6.353 1.00 85.81 111 GLN A CA 1
ATOM 869 C C . GLN A 1 111 ? -1.409 15.227 5.665 1.00 85.81 111 GLN A C 1
ATOM 871 O O . GLN A 1 111 ? -1.230 15.158 4.451 1.00 85.81 111 GLN A O 1
ATOM 876 N N . LYS A 1 112 ? -0.655 16.023 6.438 1.00 88.38 112 LYS A N 1
ATOM 877 C CA . LYS A 1 112 ? 0.456 16.847 5.930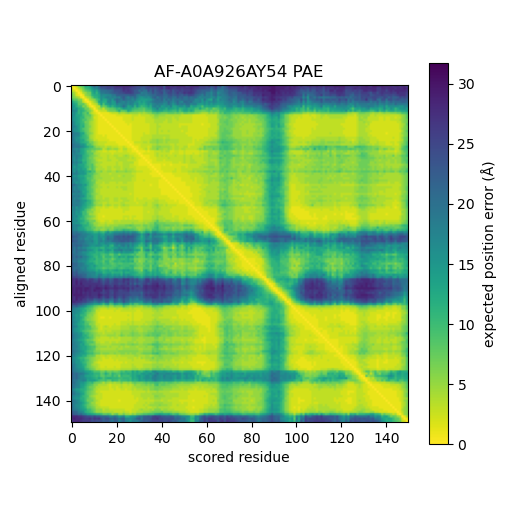 1.00 88.38 112 LYS A CA 1
ATOM 878 C C . LYS A 1 112 ? 1.584 16.026 5.292 1.00 88.38 112 LYS A C 1
ATOM 880 O O . LYS A 1 112 ? 2.410 16.587 4.581 1.00 88.38 112 LYS A O 1
ATOM 885 N N . GLN A 1 113 ? 1.621 14.722 5.560 1.00 88.19 113 GLN A N 1
ATOM 886 C CA . GLN A 1 113 ? 2.629 13.795 5.057 1.00 88.19 113 GLN A CA 1
ATOM 887 C C . GLN A 1 113 ? 2.246 13.182 3.713 1.00 88.19 113 GLN A C 1
ATOM 889 O O . GLN A 1 113 ? 3.083 12.528 3.095 1.00 88.19 113 GLN A O 1
ATOM 894 N N . ILE A 1 114 ? 1.016 13.417 3.240 1.00 85.75 114 ILE A N 1
ATOM 895 C CA . ILE A 1 114 ? 0.604 13.032 1.893 1.00 85.75 114 ILE A CA 1
ATOM 896 C C . ILE A 1 114 ? 1.414 13.861 0.882 1.00 85.75 114 ILE A C 1
ATOM 898 O O . ILE A 1 114 ? 1.315 15.097 0.879 1.00 85.75 114 ILE A O 1
ATOM 902 N N . PRO A 1 115 ? 2.202 13.211 0.005 1.00 82.00 115 PRO A N 1
ATOM 903 C CA . PRO A 1 115 ? 2.951 13.891 -1.042 1.00 82.00 115 PRO A CA 1
ATOM 904 C C . PRO A 1 115 ? 2.050 14.731 -1.945 1.00 82.00 115 PRO A C 1
ATOM 906 O O . PRO A 1 115 ? 0.908 14.367 -2.214 1.00 82.00 115 PRO A O 1
ATOM 909 N N . ALA A 1 116 ? 2.578 15.837 -2.477 1.00 80.75 116 ALA A N 1
ATOM 910 C CA . ALA A 1 116 ? 1.803 16.772 -3.296 1.00 80.75 116 ALA A CA 1
ATOM 911 C C . ALA A 1 116 ? 1.099 16.104 -4.491 1.00 80.75 116 ALA A C 1
ATOM 913 O O . ALA A 1 116 ? -0.053 16.427 -4.764 1.00 80.75 116 ALA A O 1
ATOM 914 N N . PHE A 1 117 ? 1.759 15.144 -5.147 1.00 76.19 117 PHE A N 1
ATOM 915 C CA . PHE A 1 117 ? 1.198 14.412 -6.286 1.00 76.19 117 PHE A CA 1
ATOM 916 C C . PHE A 1 117 ? 0.021 13.498 -5.893 1.00 76.19 117 PHE A C 1
ATOM 918 O O . PHE A 1 117 ? -0.882 13.279 -6.686 1.00 76.19 117 PHE A O 1
ATOM 925 N N . LEU A 1 118 ? -0.058 13.061 -4.631 1.00 81.25 118 LEU A N 1
ATOM 926 C CA . LEU A 1 118 ? -1.172 12.252 -4.124 1.00 81.25 118 LEU A CA 1
ATOM 927 C C . LEU A 1 118 ? -2.320 13.075 -3.539 1.00 81.25 118 LEU A C 1
ATOM 929 O O . LEU A 1 118 ? -3.364 12.514 -3.228 1.00 81.25 118 LEU A O 1
ATOM 933 N N . LYS A 1 119 ? -2.188 14.402 -3.412 1.00 82.50 119 LYS A N 1
ATOM 934 C CA . LYS A 1 119 ? -3.230 15.242 -2.788 1.00 82.50 119 LYS A CA 1
ATOM 935 C C . LYS A 1 119 ? -4.567 15.243 -3.532 1.00 82.50 119 LYS A C 1
ATOM 937 O O . LYS A 1 119 ? -5.576 15.612 -2.942 1.00 82.50 119 LYS A O 1
ATOM 942 N N . ARG A 1 120 ? -4.573 14.875 -4.816 1.00 81.62 120 ARG A N 1
ATOM 943 C CA . ARG A 1 120 ? -5.788 14.768 -5.641 1.00 81.62 120 ARG A CA 1
ATOM 944 C C . ARG A 1 120 ? -6.478 13.406 -5.525 1.00 81.62 120 ARG A C 1
ATOM 946 O O . ARG A 1 120 ? -7.608 13.276 -5.981 1.00 81.62 120 ARG A O 1
ATOM 953 N N . HIS A 1 121 ? -5.818 12.421 -4.921 1.00 84.06 121 HIS A N 1
ATOM 954 C CA . HIS A 1 121 ? -6.361 11.085 -4.727 1.00 84.06 121 HIS A CA 1
ATOM 955 C C . HIS A 1 121 ? -7.128 11.014 -3.406 1.00 84.06 121 HIS A C 1
ATOM 957 O O . HIS A 1 121 ? -6.680 11.534 -2.380 1.00 84.06 121 HIS A O 1
ATOM 963 N N . LEU A 1 122 ? -8.276 10.334 -3.420 1.00 89.94 122 LEU A N 1
ATOM 964 C CA . LEU A 1 122 ? -8.910 9.895 -2.179 1.00 89.94 122 LEU A CA 1
ATOM 965 C C . LEU A 1 122 ? -8.003 8.869 -1.504 1.00 89.94 122 LEU A C 1
ATOM 967 O O . LEU A 1 122 ? -7.432 8.019 -2.180 1.00 89.94 122 LEU A O 1
ATOM 971 N N . TYR A 1 123 ? -7.888 8.947 -0.182 1.00 91.25 123 TYR A N 1
ATOM 972 C CA . TYR A 1 123 ? -7.057 8.046 0.608 1.00 91.25 123 TYR A CA 1
ATOM 973 C C . TYR A 1 123 ? -7.907 7.140 1.497 1.00 91.25 123 TYR A C 1
ATOM 975 O O . TYR A 1 123 ? -9.024 7.494 1.877 1.00 91.25 123 TYR A O 1
ATOM 983 N N . VAL A 1 124 ? -7.341 5.993 1.863 1.00 93.50 124 VAL A N 1
ATOM 984 C CA . VAL A 1 124 ? -7.879 5.107 2.902 1.00 93.50 124 VAL A CA 1
ATOM 985 C C . VAL A 1 124 ? -7.219 5.450 4.234 1.00 93.50 124 VAL A C 1
ATOM 987 O O . VAL A 1 124 ? -6.003 5.664 4.297 1.00 93.50 124 VAL A O 1
ATOM 990 N N . ASP A 1 125 ? -8.012 5.525 5.302 1.00 92.56 125 ASP A N 1
ATOM 991 C CA . ASP A 1 125 ? -7.533 5.936 6.622 1.00 92.56 125 ASP A CA 1
ATOM 992 C C . ASP A 1 125 ? -7.422 4.750 7.592 1.00 92.56 125 ASP A C 1
ATOM 994 O O . ASP A 1 125 ? -8.334 4.464 8.368 1.00 92.56 125 ASP A O 1
ATOM 998 N N . LEU A 1 126 ? -6.265 4.083 7.592 1.00 91.19 126 LEU A N 1
ATOM 999 C CA . LEU A 1 126 ? -5.951 2.978 8.506 1.00 91.19 126 LEU A CA 1
ATOM 1000 C C . LEU A 1 126 ? -5.216 3.440 9.772 1.00 91.19 126 LEU A C 1
ATOM 1002 O O . LEU A 1 126 ? -4.660 2.618 10.504 1.00 91.19 126 LEU A O 1
ATOM 1006 N N . ARG A 1 127 ? -5.226 4.746 10.075 1.00 89.88 127 ARG A N 1
ATOM 1007 C CA . ARG A 1 127 ? -4.584 5.285 11.287 1.00 89.88 127 ARG A CA 1
ATOM 1008 C C . ARG A 1 127 ? -5.260 4.810 12.565 1.00 89.88 127 ARG A C 1
ATOM 1010 O O . ARG A 1 127 ? -4.635 4.783 13.622 1.00 89.88 127 ARG A O 1
ATOM 1017 N N . THR A 1 128 ? -6.553 4.499 12.483 1.00 79.31 128 THR A N 1
ATOM 1018 C CA . THR A 1 128 ? -7.359 4.059 13.619 1.00 79.31 128 THR A CA 1
ATOM 1019 C C . THR A 1 128 ? -7.339 2.540 13.762 1.00 79.31 128 THR A C 1
ATOM 1021 O O . THR A 1 128 ? -7.522 1.804 12.796 1.00 79.31 128 THR A O 1
ATOM 1024 N N . SER A 1 129 ? -7.181 2.067 14.995 1.00 72.00 129 SER A N 1
ATOM 1025 C CA . SER A 1 129 ? -7.366 0.661 15.373 1.00 72.00 129 SER A CA 1
ATOM 1026 C C . SER A 1 129 ? -8.788 0.361 15.860 1.00 72.00 129 SER A C 1
ATOM 1028 O O . SER A 1 129 ? -9.049 -0.724 16.375 1.00 72.00 129 SER A O 1
ATOM 1030 N N . ALA A 1 130 ? -9.722 1.312 15.735 1.00 76.06 130 ALA A N 1
ATOM 1031 C CA . ALA A 1 130 ? -11.088 1.118 16.204 1.00 76.06 130 ALA A CA 1
ATOM 1032 C C . ALA A 1 130 ? -11.740 -0.086 15.501 1.00 76.06 130 ALA A C 1
ATOM 1034 O O . ALA A 1 130 ? -11.794 -0.140 14.270 1.00 76.06 130 ALA A O 1
ATOM 1035 N N . ALA A 1 131 ? -12.276 -1.014 16.301 1.00 70.88 131 ALA A N 1
ATOM 1036 C CA . ALA A 1 131 ? -12.777 -2.316 15.852 1.00 70.88 131 ALA A CA 1
ATOM 1037 C C . ALA A 1 131 ? -13.874 -2.234 14.776 1.00 70.88 131 ALA A C 1
ATOM 1039 O O . ALA A 1 131 ? -13.994 -3.133 13.953 1.00 70.88 131 ALA A O 1
ATOM 1040 N N . SER A 1 132 ? -14.665 -1.159 14.758 1.00 74.62 132 SER A N 1
ATOM 1041 C CA . SER A 1 132 ? -15.696 -0.935 13.740 1.00 74.62 132 SER A CA 1
ATOM 1042 C C . SER A 1 132 ? -15.164 -0.265 12.473 1.00 74.62 132 SER A C 1
ATOM 1044 O O . SER A 1 132 ? -15.665 -0.538 11.386 1.00 74.62 132 SER A O 1
ATOM 1046 N N . ARG A 1 133 ? -14.150 0.601 12.593 1.00 83.00 133 ARG A N 1
ATOM 1047 C CA . ARG A 1 133 ? -13.718 1.496 11.510 1.00 83.00 133 ARG A CA 1
ATOM 1048 C C . ARG A 1 133 ? -12.614 0.896 10.647 1.00 83.00 133 ARG A C 1
ATOM 1050 O O . ARG A 1 133 ? -12.678 1.018 9.430 1.00 83.00 133 ARG A O 1
ATOM 1057 N N . ARG A 1 134 ? -11.639 0.198 11.242 1.00 85.69 134 ARG A N 1
ATOM 1058 C CA . ARG A 1 134 ? -10.556 -0.441 10.473 1.00 85.69 134 ARG A CA 1
ATOM 1059 C C . ARG A 1 134 ? -11.084 -1.464 9.449 1.00 85.69 134 ARG A C 1
ATOM 1061 O O . ARG A 1 134 ? -10.664 -1.378 8.298 1.00 85.69 134 ARG A O 1
ATOM 1068 N N . PRO A 1 135 ? -12.026 -2.372 9.785 1.00 88.50 135 PRO A N 1
ATOM 1069 C CA . PRO A 1 135 ? -12.557 -3.316 8.798 1.00 88.50 135 PRO A CA 1
ATOM 1070 C C . PRO A 1 135 ? -13.328 -2.638 7.658 1.00 88.50 135 PRO A C 1
ATOM 1072 O O . PRO A 1 135 ? -13.322 -3.128 6.532 1.00 88.50 135 PRO A O 1
ATOM 1075 N N . GLU A 1 136 ? -13.995 -1.513 7.929 1.00 90.50 136 GLU A N 1
ATOM 1076 C CA . GLU A 1 136 ? -14.689 -0.730 6.902 1.00 90.50 136 GLU A CA 1
ATOM 1077 C C . GLU A 1 136 ? -13.692 -0.108 5.915 1.00 90.50 136 GLU A C 1
ATOM 1079 O O . GLU A 1 136 ? -13.848 -0.248 4.703 1.00 90.50 136 GLU A O 1
ATOM 1084 N N . GLU A 1 137 ? -12.639 0.526 6.428 1.00 92.56 137 GLU A N 1
ATOM 1085 C CA . GLU A 1 137 ? -11.579 1.130 5.616 1.00 92.56 137 GLU A CA 1
ATOM 1086 C C . GLU A 1 137 ? -10.807 0.075 4.810 1.00 92.56 137 GLU A C 1
ATOM 1088 O O . GLU A 1 137 ? -10.528 0.278 3.628 1.00 92.56 137 GLU A O 1
ATOM 1093 N N . LEU A 1 138 ? -10.556 -1.098 5.395 1.00 90.88 138 LEU A N 1
ATOM 1094 C CA . LEU A 1 138 ? -9.955 -2.225 4.685 1.00 90.88 138 LEU A CA 1
ATOM 1095 C C . LEU A 1 138 ? -10.846 -2.715 3.530 1.00 90.88 138 LEU A C 1
ATOM 1097 O O . LEU A 1 138 ? -10.359 -2.951 2.426 1.00 90.88 138 LEU A O 1
ATOM 1101 N N . ARG A 1 139 ? -12.167 -2.809 3.737 1.00 91.19 139 ARG A N 1
ATOM 1102 C CA . ARG A 1 139 ? -13.114 -3.148 2.658 1.00 91.19 139 ARG A CA 1
ATOM 1103 C C . ARG A 1 139 ? -13.163 -2.079 1.572 1.00 91.19 139 ARG A C 1
ATOM 1105 O O . ARG A 1 139 ? -13.289 -2.436 0.401 1.00 91.19 139 ARG A O 1
ATOM 1112 N N . LYS A 1 140 ? -13.048 -0.792 1.922 1.00 91.81 140 LYS A N 1
ATOM 1113 C CA . LYS A 1 140 ? -12.929 0.297 0.935 1.00 91.81 140 LYS A CA 1
ATOM 1114 C C . LYS A 1 140 ? -11.668 0.134 0.096 1.00 91.81 140 LYS A C 1
ATOM 1116 O O . LYS A 1 140 ? -11.761 0.233 -1.123 1.00 91.81 140 LYS A O 1
ATOM 1121 N N . LEU A 1 141 ? -10.531 -0.175 0.724 1.00 92.06 141 LEU A N 1
ATOM 1122 C CA . LEU A 1 141 ? -9.284 -0.458 0.012 1.00 92.06 141 LEU A CA 1
ATOM 1123 C C . LEU A 1 141 ? -9.442 -1.653 -0.931 1.00 92.06 141 LEU A C 1
ATOM 1125 O O . LEU A 1 141 ? -9.154 -1.530 -2.116 1.00 92.06 141 LEU A O 1
ATOM 1129 N N . ALA A 1 142 ? -9.962 -2.776 -0.434 1.00 91.25 142 ALA A N 1
ATOM 1130 C CA . ALA A 1 142 ? -10.169 -3.972 -1.246 1.00 91.25 142 ALA A CA 1
ATOM 1131 C C . ALA A 1 142 ? -11.120 -3.714 -2.425 1.00 91.25 142 ALA A C 1
ATOM 1133 O O . ALA A 1 142 ? -10.835 -4.101 -3.554 1.00 91.25 142 ALA A O 1
ATOM 1134 N N . THR A 1 143 ? -12.210 -2.981 -2.186 1.00 90.50 143 THR A N 1
ATOM 1135 C CA . THR A 1 143 ? -13.126 -2.546 -3.246 1.00 90.50 143 THR A CA 1
ATOM 1136 C C . THR A 1 143 ? -12.399 -1.662 -4.252 1.00 90.50 143 THR A C 1
ATOM 1138 O O . THR A 1 143 ? -12.502 -1.897 -5.444 1.00 90.50 143 THR A O 1
ATOM 1141 N N . ALA A 1 144 ? -11.606 -0.685 -3.809 1.00 88.00 144 ALA A N 1
ATOM 1142 C CA . ALA A 1 144 ? -10.854 0.183 -4.710 1.00 88.00 144 ALA A CA 1
ATOM 1143 C C . ALA A 1 144 ? -9.833 -0.588 -5.566 1.00 88.00 144 ALA A C 1
ATOM 1145 O O . ALA A 1 144 ? -9.649 -0.238 -6.731 1.00 88.00 144 ALA A O 1
ATOM 1146 N N . VAL A 1 145 ? -9.214 -1.644 -5.028 1.00 86.44 145 VAL A N 1
ATOM 1147 C CA . VAL A 1 145 ? -8.324 -2.550 -5.779 1.00 86.44 145 VAL A CA 1
ATOM 1148 C C . VAL A 1 145 ? -9.095 -3.372 -6.824 1.00 86.44 145 VAL A C 1
ATOM 1150 O O . VAL A 1 145 ? -8.557 -3.647 -7.895 1.00 86.44 145 VAL A O 1
ATOM 1153 N N . LEU A 1 146 ? -10.344 -3.753 -6.532 1.00 84.25 146 LEU A N 1
ATOM 1154 C CA . LEU A 1 146 ? -11.162 -4.644 -7.367 1.00 84.25 146 LEU A CA 1
ATOM 1155 C C . LEU A 1 146 ? -12.082 -3.937 -8.373 1.00 84.25 146 LEU A C 1
ATOM 1157 O O . LEU A 1 146 ? -12.428 -4.538 -9.386 1.00 84.25 146 LEU A O 1
ATOM 1161 N N . SER A 1 147 ? -12.516 -2.707 -8.101 1.00 76.00 147 SER A N 1
ATOM 1162 C CA . SER A 1 147 ? -13.458 -1.975 -8.954 1.00 76.00 147 SER A CA 1
ATOM 1163 C C . SER A 1 147 ? -12.858 -1.684 -10.337 1.00 76.00 147 SER A C 1
ATOM 1165 O O . SER A 1 147 ? -11.720 -1.211 -10.393 1.00 76.00 147 SER A O 1
ATOM 1167 N N . ASP A 1 148 ? -13.641 -1.906 -11.408 1.00 56.06 148 ASP A N 1
ATOM 1168 C CA . ASP A 1 148 ? -13.333 -1.664 -12.841 1.00 56.06 148 ASP A CA 1
ATOM 1169 C C . ASP A 1 148 ? -12.361 -0.480 -13.054 1.00 56.06 148 ASP A C 1
ATOM 1171 O O . ASP A 1 148 ? -12.526 0.586 -12.442 1.00 56.06 148 ASP A O 1
ATOM 1175 N N . ARG A 1 149 ? -11.256 -0.593 -13.816 1.00 56.44 149 ARG A N 1
ATOM 1176 C CA . ARG A 1 149 ? -11.037 -1.216 -15.146 1.00 56.44 149 ARG A CA 1
ATOM 1177 C C . ARG A 1 149 ? -12.031 -0.733 -16.204 1.00 56.44 149 ARG A C 1
ATOM 1179 O O . ARG A 1 149 ? -12.670 -1.537 -16.870 1.00 56.44 149 ARG A O 1
ATOM 1186 N N . GLY A 1 150 ? -12.171 0.590 -16.297 1.00 41.16 150 GLY A N 1
ATOM 1187 C CA . GLY A 1 150 ? -12.651 1.212 -17.532 1.00 41.16 150 GLY A CA 1
ATOM 1188 C C . GLY A 1 150 ? -11.703 0.930 -18.687 1.00 41.16 150 GLY A C 1
ATOM 1189 O O . GLY A 1 150 ? -10.494 0.759 -18.403 1.00 41.16 150 GLY A O 1
#

Secondary structure (DSSP, 8-state):
-----SHHHHHHHHHHHHHHHHHHTT-----HHHH--TT--HHHHHHHHHHH-SEEEEEEBTTBS-TTS-HHHHHHHHHHHHHHT--SSSTT---SS--EEEEEEPTT--GGGS-GGGTTS--EE-----TTHHHHHHHHHHHHHHS---

Sequence (150 aa):
MFDRPLQPLLHDIAVHELAADLRDLGLLSWIDEEQLLPGDVVQERLERAIEHAGAIAVCIGPSGLSPGATLEFHRTYARFIRESERDDDFGDFRSDRGLRVIPVLLPGAEQKQIPAFLKRHLYVDLRTSAASRRPEELRKLATAVLSDRG